Protein AF-K2AA85-F1 (afdb_monomer_lite)

pLDDT: mean 84.08, std 11.41, range [43.81, 95.62]

Sequence (136 aa):
MQKTYWWRFVGLFLGLIVLGWGYISINVYEIGICEVAGDCFFKYHKYIDYLMQASLSLIFTSAVLFFVNDFVFKKWLKFAIAWITLATIFIIFAPTSSTQIVGNPTKESVSIWMGSLFVIISIIQMIVLSKNQKKI

Structure (mmCIF, N/CA/C/O backbone):
data_AF-K2AA85-F1
#
_entry.id   AF-K2AA85-F1
#
loop_
_atom_site.group_PDB
_atom_site.id
_atom_site.type_symbol
_atom_site.label_atom_id
_atom_site.label_alt_id
_atom_site.label_comp_id
_atom_site.label_asym_id
_atom_site.label_entity_id
_atom_site.label_seq_id
_atom_site.pdbx_PDB_ins_code
_atom_site.Cartn_x
_atom_site.Cartn_y
_atom_site.Cartn_z
_atom_site.occupancy
_atom_site.B_iso_or_equiv
_atom_site.auth_seq_id
_atom_site.auth_comp_id
_atom_site.auth_asym_id
_atom_site.auth_atom_id
_atom_site.pdbx_PDB_model_num
ATOM 1 N N . MET A 1 1 ? -28.085 -5.551 4.902 1.00 44.78 1 MET A N 1
ATOM 2 C CA . MET A 1 1 ? -27.167 -4.560 4.291 1.00 44.78 1 MET A CA 1
ATOM 3 C C . MET A 1 1 ? -26.161 -5.300 3.420 1.00 44.78 1 MET A C 1
ATOM 5 O O . MET A 1 1 ? -25.379 -6.075 3.960 1.00 44.78 1 MET A O 1
ATOM 9 N N . GLN A 1 2 ? -26.219 -5.131 2.095 1.00 43.81 2 GLN A N 1
ATOM 10 C CA . GLN A 1 2 ? -25.262 -5.743 1.166 1.00 43.81 2 GLN A CA 1
ATOM 11 C C . GLN A 1 2 ? -23.870 -5.160 1.418 1.00 43.81 2 GLN A C 1
ATOM 13 O O . GLN A 1 2 ? -23.615 -3.979 1.182 1.00 43.81 2 GLN A O 1
ATOM 18 N N . LYS A 1 3 ? -22.983 -5.987 1.968 1.00 51.12 3 LYS A N 1
ATOM 19 C CA . LYS A 1 3 ? -21.611 -5.596 2.259 1.00 51.12 3 LYS A CA 1
ATOM 20 C C . LYS A 1 3 ? -20.830 -5.546 0.951 1.00 51.12 3 LYS A C 1
ATOM 22 O O . LYS A 1 3 ? -20.739 -6.528 0.219 1.00 51.12 3 LYS A O 1
ATOM 27 N N . THR A 1 4 ? -20.302 -4.374 0.636 1.00 60.31 4 THR A N 1
ATOM 28 C CA . THR A 1 4 ? -19.575 -4.096 -0.602 1.00 60.31 4 THR A CA 1
ATOM 29 C C . THR A 1 4 ? -18.151 -4.657 -0.490 1.00 60.31 4 THR A C 1
ATOM 31 O O . THR A 1 4 ? -17.186 -3.922 -0.303 1.00 60.31 4 THR A O 1
ATOM 34 N N . TYR A 1 5 ? -18.023 -5.985 -0.559 1.00 66.25 5 TYR A N 1
ATOM 35 C CA . TYR A 1 5 ? -16.752 -6.718 -0.451 1.00 66.25 5 TYR A CA 1
ATOM 36 C C . TYR A 1 5 ? -15.834 -6.566 -1.676 1.00 66.25 5 TYR A C 1
ATOM 38 O O . TYR A 1 5 ? -14.659 -6.917 -1.613 1.00 66.25 5 TYR A O 1
ATOM 46 N N . TRP A 1 6 ? -16.357 -6.030 -2.780 1.00 74.62 6 TRP A N 1
ATOM 47 C CA . TRP A 1 6 ? -15.691 -5.997 -4.084 1.00 74.62 6 TRP A CA 1
ATOM 48 C C . TRP A 1 6 ? -14.324 -5.307 -4.062 1.00 74.62 6 TRP A C 1
ATOM 50 O O . TRP A 1 6 ? -13.367 -5.823 -4.623 1.00 74.62 6 TRP A O 1
ATOM 60 N N . TRP A 1 7 ? -14.189 -4.203 -3.327 1.00 72.81 7 TRP A N 1
ATOM 61 C CA . TRP A 1 7 ? -12.940 -3.438 -3.256 1.00 72.81 7 TRP A CA 1
ATOM 62 C C . TRP A 1 7 ? -11.758 -4.234 -2.683 1.00 72.81 7 TRP A C 1
ATOM 64 O O . TRP A 1 7 ? -10.617 -3.998 -3.070 1.00 72.81 7 TRP A O 1
ATOM 74 N N . ARG A 1 8 ? -12.024 -5.208 -1.801 1.00 74.62 8 ARG A N 1
ATOM 75 C CA . ARG A 1 8 ? -10.989 -6.081 -1.219 1.00 74.62 8 ARG A CA 1
ATOM 76 C C . ARG A 1 8 ? -10.443 -7.060 -2.258 1.00 74.62 8 ARG A C 1
ATOM 78 O O . ARG A 1 8 ? -9.240 -7.289 -2.320 1.00 74.62 8 ARG A O 1
ATOM 85 N N . PHE A 1 9 ? -11.331 -7.591 -3.096 1.00 82.12 9 PHE A N 1
ATOM 86 C CA . PHE A 1 9 ? -10.962 -8.459 -4.212 1.00 82.12 9 PHE A CA 1
ATOM 87 C C . PHE A 1 9 ? -10.266 -7.685 -5.326 1.00 82.12 9 PHE A C 1
ATOM 89 O O . PHE A 1 9 ? -9.280 -8.173 -5.860 1.00 82.12 9 PHE A O 1
ATOM 96 N N . VAL A 1 10 ? -10.729 -6.469 -5.630 1.00 85.62 10 VAL A N 1
ATOM 97 C CA . VAL A 1 10 ? -10.098 -5.600 -6.634 1.00 85.62 10 VAL A CA 1
ATOM 98 C C . VAL A 1 10 ? -8.640 -5.324 -6.273 1.00 85.62 10 VAL A C 1
ATOM 100 O O . VAL A 1 10 ? -7.779 -5.482 -7.131 1.00 85.62 10 VAL A O 1
ATOM 103 N N . GLY A 1 11 ? -8.350 -4.977 -5.013 1.00 83.69 11 GLY A N 1
ATOM 104 C CA . G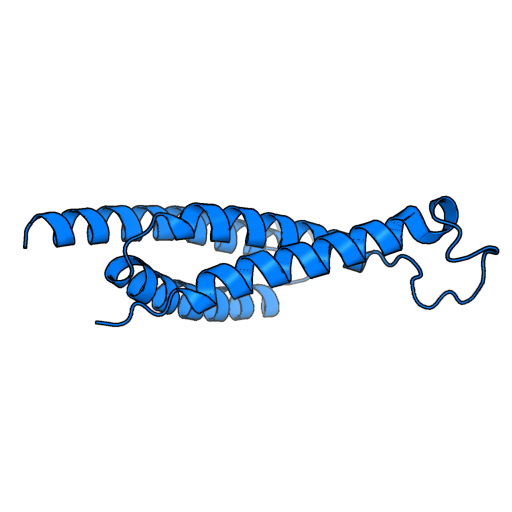LY A 1 11 ? -6.973 -4.778 -4.555 1.00 83.69 11 GLY A CA 1
ATOM 105 C C . GLY A 1 11 ? -6.120 -6.031 -4.753 1.00 83.69 11 GLY A C 1
ATOM 106 O O . GLY A 1 11 ? -5.123 -6.001 -5.469 1.00 83.69 11 GLY A O 1
ATOM 107 N N . LEU A 1 12 ? -6.554 -7.162 -4.195 1.00 87.88 12 LEU A N 1
ATOM 108 C CA . LEU A 1 12 ? -5.816 -8.422 -4.299 1.00 87.88 12 LEU A CA 1
ATOM 109 C C . LEU A 1 12 ? -5.572 -8.838 -5.759 1.00 87.88 12 LEU A C 1
ATOM 111 O O . LEU A 1 12 ? -4.452 -9.197 -6.119 1.00 87.88 12 LEU A O 1
ATOM 115 N N . PHE A 1 13 ? -6.597 -8.749 -6.605 1.00 90.81 13 PHE A N 1
ATOM 116 C CA . PHE A 1 13 ? -6.512 -9.124 -8.013 1.00 90.81 13 PHE A CA 1
ATOM 117 C C . PHE A 1 13 ? -5.579 -8.198 -8.800 1.00 90.81 13 PHE A C 1
ATOM 119 O O . PHE A 1 13 ? -4.737 -8.677 -9.556 1.00 90.81 13 PHE A O 1
ATOM 126 N N . LEU A 1 14 ? -5.661 -6.884 -8.569 1.00 92.06 14 LEU A N 1
ATOM 127 C CA . LEU A 1 14 ? -4.751 -5.911 -9.173 1.00 92.06 14 LEU A CA 1
ATOM 128 C C . LEU A 1 14 ? -3.295 -6.193 -8.777 1.00 92.06 14 LEU A C 1
ATOM 130 O O . LEU A 1 14 ? -2.411 -6.183 -9.632 1.00 92.06 14 LEU A O 1
ATOM 134 N N . GLY A 1 15 ? -3.050 -6.490 -7.498 1.00 91.12 15 GLY A N 1
ATOM 135 C CA . GLY A 1 15 ? -1.725 -6.862 -7.009 1.00 91.12 15 GLY A CA 1
ATOM 136 C C . GLY A 1 15 ? -1.177 -8.111 -7.704 1.00 91.12 15 GLY A C 1
ATOM 137 O O . GLY A 1 15 ? -0.042 -8.098 -8.175 1.00 91.12 15 GLY A O 1
ATOM 138 N N . LEU A 1 16 ? -1.993 -9.161 -7.835 1.00 94.31 16 LEU A N 1
ATOM 139 C CA . LEU A 1 16 ? -1.601 -10.392 -8.530 1.00 94.31 16 LEU A CA 1
ATOM 140 C C . LEU A 1 16 ? -1.304 -10.165 -10.015 1.00 94.31 16 LEU A C 1
ATOM 142 O O . LEU A 1 16 ? -0.323 -10.711 -10.514 1.00 94.31 16 LEU A O 1
ATOM 146 N N . ILE A 1 17 ? -2.098 -9.342 -10.709 1.00 94.75 17 ILE A N 1
ATOM 147 C CA . ILE A 1 17 ? -1.849 -9.004 -12.119 1.00 94.75 17 ILE A CA 1
ATOM 148 C C . ILE A 1 17 ? -0.494 -8.316 -12.274 1.00 94.75 17 ILE A C 1
ATOM 150 O O . ILE A 1 17 ? 0.311 -8.732 -13.105 1.00 94.75 17 ILE A O 1
ATOM 154 N N . VAL A 1 18 ? -0.225 -7.282 -11.471 1.00 93.81 18 VAL A N 1
ATOM 155 C CA . VAL A 1 18 ? 1.032 -6.522 -11.563 1.00 93.81 18 VAL A CA 1
ATOM 156 C C . VAL A 1 18 ? 2.227 -7.405 -11.204 1.00 93.81 18 VAL A C 1
ATOM 158 O O . VAL A 1 18 ? 3.260 -7.336 -11.866 1.00 93.81 18 VAL A O 1
ATOM 161 N N . LEU A 1 19 ? 2.087 -8.263 -10.191 1.00 94.31 19 LEU A N 1
ATOM 162 C CA . LEU A 1 19 ? 3.129 -9.212 -9.805 1.00 94.31 19 LEU A CA 1
ATOM 163 C C . LEU A 1 19 ? 3.407 -10.243 -10.908 1.00 94.31 19 LEU A C 1
ATOM 165 O O . LEU A 1 19 ? 4.567 -10.478 -11.237 1.00 94.31 19 LEU A O 1
ATOM 169 N N . GLY A 1 20 ? 2.359 -10.816 -11.505 1.00 93.00 20 GLY A N 1
ATOM 170 C CA . GLY A 1 20 ? 2.483 -11.753 -12.621 1.00 93.00 20 GLY A CA 1
ATOM 171 C C . GLY A 1 20 ? 3.126 -11.107 -13.847 1.00 93.00 20 GLY A C 1
ATOM 172 O O . GLY A 1 20 ? 4.053 -11.668 -14.423 1.00 93.00 20 GLY A O 1
ATOM 173 N N . TRP A 1 21 ? 2.702 -9.893 -14.202 1.00 92.00 21 TRP A N 1
ATOM 174 C CA . TRP A 1 21 ? 3.300 -9.137 -15.303 1.00 92.00 21 TRP A CA 1
ATOM 175 C C . TRP A 1 21 ? 4.779 -8.810 -15.055 1.00 92.00 21 TRP A C 1
ATOM 177 O O . TRP A 1 21 ? 5.608 -8.982 -15.951 1.00 92.00 21 TRP A O 1
ATOM 187 N N . GLY A 1 22 ? 5.130 -8.394 -13.836 1.00 91.88 22 GLY A N 1
ATOM 188 C CA . GLY A 1 22 ? 6.521 -8.145 -13.463 1.00 91.88 22 GLY A CA 1
ATOM 189 C C . GLY A 1 22 ? 7.379 -9.411 -13.524 1.00 91.88 22 GLY A C 1
ATOM 190 O O . GLY A 1 22 ? 8.462 -9.388 -14.105 1.00 91.88 22 GLY A O 1
ATOM 191 N N . TYR A 1 23 ? 6.859 -10.537 -13.029 1.00 91.44 23 TYR A N 1
ATOM 192 C CA . TYR A 1 23 ? 7.536 -11.833 -13.103 1.00 91.44 23 TYR A CA 1
ATOM 193 C C . TYR A 1 23 ? 7.798 -12.277 -14.550 1.00 91.44 23 TYR A C 1
ATOM 195 O O . TYR A 1 23 ? 8.906 -12.711 -14.866 1.00 91.44 23 TYR A O 1
ATOM 203 N N . ILE A 1 24 ? 6.810 -12.121 -15.438 1.00 91.19 24 ILE A N 1
ATOM 204 C CA . ILE A 1 24 ? 6.965 -12.410 -16.872 1.00 91.19 24 ILE A CA 1
ATOM 205 C C . ILE A 1 24 ? 8.039 -11.508 -17.489 1.00 91.19 24 ILE A C 1
ATOM 207 O O . ILE A 1 24 ? 8.880 -11.985 -18.244 1.00 91.19 24 ILE A O 1
ATOM 211 N N . SER A 1 25 ? 8.038 -10.219 -17.144 1.00 89.69 25 SER A N 1
ATOM 212 C CA . SER A 1 25 ? 8.986 -9.247 -17.701 1.00 89.69 25 SER A CA 1
ATOM 213 C C . SER A 1 25 ? 10.435 -9.527 -17.283 1.00 89.69 25 SER A C 1
ATOM 215 O O . SER A 1 25 ? 11.352 -9.303 -18.069 1.00 89.69 25 SER A O 1
ATOM 217 N N . ILE A 1 26 ? 10.656 -10.039 -16.066 1.00 88.75 26 ILE A N 1
ATOM 218 C CA . ILE A 1 26 ? 11.990 -10.441 -15.587 1.00 88.75 26 ILE A CA 1
ATOM 219 C C . ILE A 1 26 ? 12.475 -11.709 -16.304 1.00 88.75 26 ILE A C 1
ATOM 221 O O . ILE A 1 26 ? 13.628 -11.774 -16.720 1.00 88.75 26 ILE A O 1
ATOM 225 N N . ASN A 1 27 ? 11.595 -12.695 -16.490 1.00 88.56 27 ASN A N 1
ATOM 226 C CA . ASN A 1 27 ? 11.949 -14.011 -17.035 1.00 88.56 27 ASN A CA 1
ATOM 227 C C . ASN A 1 27 ? 11.645 -14.142 -18.538 1.00 88.56 27 ASN A C 1
ATOM 229 O O . ASN A 1 27 ? 11.489 -15.245 -19.055 1.00 88.56 27 ASN A O 1
ATOM 233 N N . VAL A 1 28 ? 11.549 -13.022 -19.260 1.00 89.06 28 VAL A N 1
ATOM 234 C CA . VAL A 1 28 ? 11.064 -12.982 -20.651 1.00 89.06 28 VAL A CA 1
ATOM 235 C C . VAL A 1 28 ? 11.876 -13.869 -21.612 1.00 89.06 28 VAL A C 1
ATOM 237 O O . VAL A 1 28 ? 11.313 -14.439 -22.547 1.00 89.06 28 VAL A O 1
ATOM 240 N N . TYR A 1 29 ? 13.178 -14.028 -21.354 1.00 83.44 29 TYR A N 1
ATOM 241 C CA . TYR A 1 29 ? 14.073 -14.888 -22.135 1.00 83.44 29 TYR A CA 1
ATOM 242 C C . TYR A 1 29 ? 13.959 -16.366 -21.742 1.00 83.44 29 TYR A C 1
ATOM 244 O O . TYR A 1 29 ? 13.981 -17.231 -22.610 1.00 83.44 29 TYR A O 1
ATOM 252 N N . GLU A 1 30 ? 13.786 -16.669 -20.453 1.00 84.81 30 GLU A N 1
ATOM 253 C CA . GLU A 1 30 ? 13.639 -18.048 -19.962 1.00 84.81 30 GLU A CA 1
ATOM 254 C C . GLU A 1 30 ? 12.291 -18.661 -20.359 1.00 84.81 30 GLU A C 1
ATOM 256 O O . GLU A 1 30 ? 12.200 -19.856 -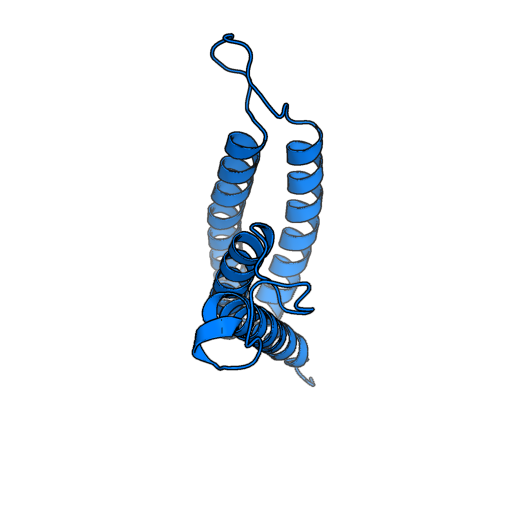20.628 1.00 84.81 30 GLU A O 1
ATOM 261 N N . ILE A 1 31 ? 11.244 -17.834 -20.445 1.00 85.56 31 ILE A N 1
ATOM 262 C CA . ILE A 1 31 ? 9.898 -18.248 -20.869 1.00 85.56 31 ILE A CA 1
ATOM 263 C C . ILE A 1 31 ? 9.807 -18.350 -22.410 1.00 85.56 31 ILE A C 1
ATOM 265 O O . ILE A 1 31 ? 8.798 -18.801 -22.946 1.00 85.56 31 ILE A O 1
ATOM 269 N N . GLY A 1 32 ? 10.854 -17.952 -23.146 1.00 81.88 32 GLY A N 1
ATOM 270 C CA . GLY A 1 32 ? 10.883 -18.004 -24.612 1.00 81.88 32 GLY A CA 1
ATOM 271 C C . GLY A 1 32 ? 9.973 -16.974 -25.291 1.00 81.88 32 GLY A C 1
ATOM 272 O O . GLY A 1 32 ? 9.624 -17.133 -26.455 1.00 81.88 32 GLY A O 1
ATOM 273 N N . ILE A 1 33 ? 9.568 -15.917 -24.577 1.00 82.62 33 ILE A N 1
ATOM 274 C CA . ILE A 1 33 ? 8.719 -14.845 -25.126 1.00 82.62 33 ILE A CA 1
ATOM 275 C C . ILE A 1 33 ? 9.543 -13.920 -26.028 1.00 82.62 33 ILE A C 1
ATOM 277 O O . ILE A 1 33 ? 9.018 -13.375 -26.997 1.00 82.62 33 ILE A O 1
ATOM 281 N N . CYS A 1 34 ? 10.831 -13.751 -25.722 1.00 82.50 34 CYS A N 1
ATOM 282 C CA . CYS A 1 34 ? 11.764 -13.006 -26.557 1.00 82.50 34 CYS A CA 1
ATOM 283 C C . CYS A 1 34 ? 13.014 -13.849 -26.833 1.00 82.50 34 CYS A C 1
ATOM 285 O O . CYS A 1 34 ? 13.728 -14.236 -25.913 1.00 82.50 34 CYS A O 1
ATOM 287 N N . GLU A 1 35 ? 13.255 -14.145 -28.112 1.00 73.38 35 GLU A N 1
ATOM 288 C CA . GLU A 1 35 ? 14.308 -15.069 -28.565 1.00 73.38 35 GLU A CA 1
ATOM 289 C C . GLU A 1 35 ? 15.682 -14.399 -28.737 1.00 73.38 35 GLU A C 1
ATOM 291 O O . GLU A 1 35 ? 16.706 -15.078 -28.727 1.00 73.38 35 GLU A O 1
ATOM 296 N N . VAL A 1 36 ? 15.741 -13.068 -28.885 1.00 69.06 36 VAL A N 1
ATOM 297 C CA . VAL A 1 36 ? 16.990 -12.334 -29.156 1.00 69.06 36 VAL A CA 1
ATOM 298 C C . VAL A 1 36 ? 16.990 -10.987 -28.429 1.00 69.06 36 VAL A C 1
ATOM 300 O O . VAL A 1 36 ? 15.938 -10.373 -28.245 1.00 69.06 36 VAL A O 1
ATOM 303 N N . ALA A 1 37 ? 18.173 -10.510 -28.026 1.00 63.72 37 ALA A N 1
ATOM 304 C CA . ALA A 1 37 ? 18.388 -9.181 -27.453 1.00 63.72 37 ALA A CA 1
ATOM 305 C C . ALA A 1 37 ? 18.051 -8.069 -28.474 1.00 63.72 37 ALA A C 1
ATOM 307 O O . ALA A 1 37 ? 18.926 -7.541 -29.155 1.00 63.72 37 ALA A O 1
ATOM 308 N N . GLY A 1 38 ? 16.765 -7.736 -28.593 1.00 67.75 38 GLY A N 1
ATOM 309 C CA . GLY A 1 38 ? 16.214 -6.678 -29.444 1.00 67.75 38 GLY A CA 1
ATOM 310 C C . GLY A 1 38 ? 15.098 -5.893 -28.742 1.00 67.75 38 GLY A C 1
ATOM 311 O O . GLY A 1 38 ? 14.964 -5.946 -27.514 1.00 67.75 38 GLY A O 1
ATOM 312 N N . ASP A 1 39 ? 14.293 -5.160 -29.517 1.00 68.62 39 ASP A N 1
ATOM 313 C CA . ASP A 1 39 ? 13.109 -4.443 -29.021 1.00 68.62 39 ASP A CA 1
ATOM 314 C C . ASP A 1 39 ? 11.969 -5.424 -28.723 1.00 68.62 39 ASP A C 1
ATOM 316 O O . ASP A 1 39 ? 11.088 -5.703 -29.532 1.00 68.62 39 ASP A O 1
ATOM 320 N N . CYS A 1 40 ? 12.022 -5.977 -27.518 1.00 79.31 40 CYS A N 1
ATOM 321 C CA . CYS A 1 40 ? 10.973 -6.790 -26.929 1.00 79.31 40 CYS A CA 1
ATOM 322 C C . CYS A 1 40 ? 9.957 -5.874 -26.227 1.00 79.31 40 CYS A C 1
ATOM 324 O O . CYS A 1 40 ? 10.335 -5.072 -25.373 1.00 79.31 40 CYS A O 1
ATOM 326 N N . PHE A 1 41 ? 8.661 -6.007 -26.529 1.00 76.75 41 PHE A N 1
ATOM 327 C CA . PHE A 1 41 ? 7.610 -5.210 -25.872 1.00 76.75 41 PHE A CA 1
ATOM 328 C C . PHE A 1 41 ? 7.560 -5.439 -24.349 1.00 76.75 41 PHE A C 1
ATOM 330 O O . PHE A 1 41 ? 7.243 -4.533 -23.585 1.00 76.75 41 PHE A O 1
ATOM 337 N N . PHE A 1 42 ? 7.926 -6.644 -23.902 1.00 78.38 42 PHE A N 1
ATOM 338 C CA . PHE A 1 42 ? 7.982 -7.042 -22.491 1.00 78.38 42 PHE A CA 1
ATOM 339 C C . PHE A 1 42 ? 9.390 -6.948 -21.898 1.00 78.38 42 PHE A C 1
ATOM 341 O O . PHE A 1 42 ? 9.723 -7.659 -20.951 1.00 78.38 42 PHE A O 1
ATOM 348 N N . LYS A 1 43 ? 10.245 -6.095 -22.471 1.00 82.69 43 LYS A N 1
ATOM 349 C CA . LYS A 1 43 ? 11.605 -5.914 -21.977 1.00 82.69 43 LYS A CA 1
ATOM 350 C C . LYS A 1 43 ? 11.583 -5.438 -20.527 1.00 82.69 43 LYS A C 1
ATOM 352 O O . LYS A 1 43 ? 10.861 -4.513 -20.159 1.00 82.69 43 LYS A O 1
ATOM 357 N N . TYR A 1 44 ? 12.432 -6.058 -19.716 1.00 85.94 44 TYR A N 1
ATOM 358 C CA . TYR A 1 44 ? 12.642 -5.633 -18.345 1.00 85.94 44 TYR A CA 1
ATOM 359 C C . TYR A 1 44 ? 13.133 -4.180 -18.281 1.00 85.94 44 TYR A C 1
ATOM 361 O O . TYR A 1 44 ? 14.084 -3.777 -18.959 1.00 85.94 44 TYR A O 1
ATOM 369 N N . HIS A 1 45 ? 12.513 -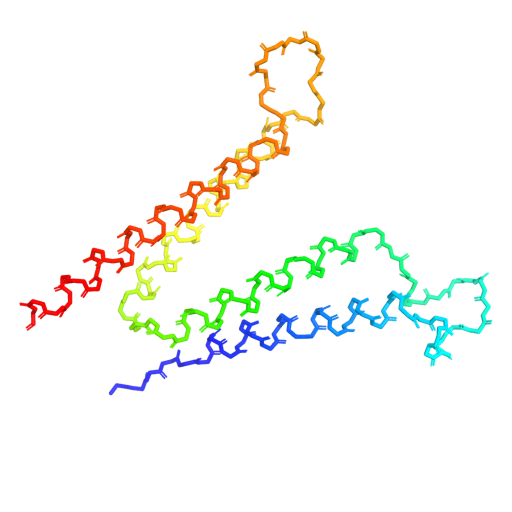3.416 -17.389 1.00 87.00 45 HIS A N 1
ATOM 370 C CA . HIS A 1 45 ? 12.950 -2.089 -16.999 1.00 87.00 45 HIS A CA 1
ATOM 371 C C . HIS A 1 45 ? 13.059 -2.013 -15.479 1.00 87.00 45 HIS A C 1
ATOM 373 O O . HIS A 1 45 ? 12.243 -2.585 -14.764 1.00 87.00 45 HIS A O 1
ATOM 379 N N . LYS A 1 46 ? 13.999 -1.209 -14.973 1.00 87.38 46 LYS A N 1
ATOM 380 C CA . LYS A 1 46 ? 14.240 -1.056 -13.527 1.00 87.38 46 LYS A CA 1
ATOM 381 C C . LYS A 1 46 ? 12.995 -0.635 -12.730 1.00 87.38 46 LYS A C 1
ATOM 383 O O . LYS A 1 46 ? 12.880 -0.948 -11.552 1.00 87.38 46 LYS A O 1
ATOM 388 N N . TYR A 1 47 ? 12.043 0.066 -13.353 1.00 87.62 47 TYR A N 1
ATOM 389 C CA . TYR A 1 47 ? 10.804 0.448 -12.672 1.00 87.62 47 TYR A CA 1
ATOM 390 C C . TYR A 1 47 ? 9.895 -0.744 -12.333 1.00 87.62 47 TYR A C 1
ATOM 392 O O . TYR A 1 47 ? 9.043 -0.625 -11.452 1.00 87.62 47 TYR A O 1
ATOM 400 N N . ILE A 1 48 ? 10.077 -1.884 -13.006 1.00 90.62 48 ILE A N 1
ATOM 401 C CA . ILE A 1 48 ? 9.309 -3.109 -12.773 1.00 90.62 48 ILE A CA 1
ATOM 402 C C . ILE A 1 48 ? 9.582 -3.649 -11.369 1.00 90.62 48 ILE A C 1
ATOM 404 O O . ILE A 1 48 ? 8.634 -4.043 -10.697 1.00 90.62 48 ILE A O 1
ATOM 408 N N . ASP A 1 49 ? 10.818 -3.558 -10.871 1.00 89.19 49 ASP A N 1
ATOM 409 C CA . ASP A 1 49 ? 11.151 -3.986 -9.505 1.00 89.19 49 ASP A CA 1
ATOM 410 C C . ASP A 1 49 ? 10.355 -3.198 -8.461 1.00 89.19 49 ASP A C 1
ATOM 412 O O . ASP A 1 49 ? 9.776 -3.772 -7.537 1.00 89.19 49 ASP A O 1
ATOM 416 N N . TYR A 1 50 ? 10.255 -1.876 -8.640 1.00 89.12 50 TYR A N 1
ATOM 417 C CA . TYR A 1 50 ? 9.477 -1.022 -7.741 1.00 89.12 50 TYR A CA 1
ATOM 418 C C . TYR A 1 50 ? 7.976 -1.339 -7.816 1.00 89.12 50 TYR A C 1
ATOM 420 O O . TYR A 1 50 ? 7.300 -1.352 -6.786 1.00 89.12 50 TYR A O 1
ATOM 428 N N . LEU A 1 51 ? 7.448 -1.639 -9.009 1.00 90.12 51 LEU A N 1
ATOM 429 C CA . LEU A 1 51 ? 6.050 -2.052 -9.184 1.00 90.12 51 LEU A CA 1
ATOM 430 C C . LEU A 1 51 ? 5.765 -3.421 -8.558 1.00 90.12 51 LEU A C 1
ATOM 432 O O . LEU A 1 51 ? 4.711 -3.596 -7.947 1.00 90.12 51 LEU A O 1
ATOM 436 N N . MET A 1 52 ? 6.695 -4.370 -8.660 1.00 92.69 52 MET A N 1
ATOM 437 C CA . MET A 1 52 ? 6.586 -5.680 -8.014 1.00 92.69 52 MET A CA 1
ATOM 438 C C . MET A 1 52 ? 6.649 -5.569 -6.490 1.00 92.69 52 MET A C 1
ATOM 440 O O . MET A 1 52 ? 5.882 -6.217 -5.779 1.00 92.69 52 MET A O 1
ATOM 444 N N . GLN A 1 53 ? 7.517 -4.708 -5.964 1.00 89.75 53 GLN A N 1
ATOM 445 C CA . GLN A 1 53 ? 7.568 -4.454 -4.527 1.00 89.75 53 GLN A CA 1
ATOM 446 C C . GLN A 1 53 ? 6.273 -3.793 -4.028 1.00 89.75 53 GLN A C 1
ATOM 448 O O . GLN A 1 53 ? 5.729 -4.182 -2.989 1.00 89.75 53 GLN A O 1
ATOM 453 N N . ALA A 1 54 ? 5.733 -2.836 -4.790 1.00 88.19 54 ALA A N 1
ATOM 454 C CA . ALA A 1 54 ? 4.445 -2.217 -4.495 1.00 88.19 54 ALA A CA 1
ATOM 455 C C . ALA A 1 54 ? 3.289 -3.230 -4.560 1.00 88.19 54 ALA A C 1
ATOM 457 O O . ALA A 1 54 ? 2.411 -3.208 -3.695 1.00 88.19 54 ALA A O 1
ATOM 458 N N . SER A 1 55 ? 3.291 -4.147 -5.533 1.00 92.81 55 SER A N 1
ATOM 459 C CA . SER A 1 55 ? 2.242 -5.159 -5.672 1.00 92.81 55 SER A CA 1
ATOM 460 C C . SER A 1 55 ? 2.268 -6.184 -4.538 1.00 92.81 55 SER A C 1
ATOM 462 O O . SER A 1 55 ? 1.208 -6.506 -4.000 1.00 92.81 55 SER A O 1
ATOM 464 N N . LEU A 1 56 ? 3.450 -6.613 -4.082 1.00 91.81 56 LEU A N 1
ATOM 465 C CA . LEU A 1 56 ? 3.599 -7.447 -2.882 1.00 91.81 56 LEU A CA 1
ATOM 466 C C . LEU A 1 56 ? 3.018 -6.767 -1.639 1.00 91.81 56 LEU A C 1
ATOM 468 O O . LEU A 1 56 ? 2.244 -7.377 -0.897 1.00 91.81 56 LEU A O 1
ATOM 472 N N . SER A 1 57 ? 3.350 -5.489 -1.433 1.00 88.44 57 SER A N 1
ATOM 473 C CA . SER A 1 57 ? 2.792 -4.697 -0.332 1.00 88.44 57 SER A CA 1
ATOM 474 C C . SER A 1 57 ? 1.265 -4.618 -0.417 1.00 88.44 57 SER A C 1
ATOM 476 O O . SER A 1 57 ? 0.566 -4.804 0.583 1.00 88.44 57 SER A O 1
ATOM 478 N N . LEU A 1 58 ? 0.726 -4.417 -1.621 1.00 88.25 58 LEU A N 1
ATOM 479 C CA . LEU A 1 58 ? -0.710 -4.328 -1.866 1.00 88.25 58 LEU A CA 1
ATOM 480 C C . LEU A 1 58 ? -1.427 -5.661 -1.606 1.00 88.25 58 LEU A C 1
ATOM 482 O O . LEU A 1 58 ? -2.487 -5.667 -0.977 1.00 88.25 58 LEU A O 1
ATOM 486 N N . ILE A 1 59 ? -0.847 -6.791 -2.015 1.00 90.88 59 ILE A N 1
ATOM 487 C CA . ILE A 1 59 ? -1.383 -8.130 -1.725 1.00 90.88 59 ILE A CA 1
ATOM 488 C C . ILE A 1 59 ? -1.407 -8.369 -0.212 1.00 90.88 59 ILE A C 1
ATOM 490 O O . ILE A 1 59 ? -2.450 -8.734 0.336 1.00 90.88 59 ILE A O 1
ATOM 494 N N . PHE A 1 60 ? -0.287 -8.120 0.472 1.00 89.38 60 PHE A N 1
ATOM 495 C CA . PHE A 1 60 ? -0.171 -8.357 1.911 1.00 89.38 60 PHE A CA 1
ATOM 496 C C . PHE A 1 60 ? -1.143 -7.485 2.714 1.00 89.38 60 PHE A C 1
ATOM 498 O O . PHE A 1 60 ? -1.893 -7.980 3.557 1.00 89.38 60 PHE A O 1
ATOM 505 N N . THR A 1 61 ? -1.190 -6.186 2.414 1.00 85.50 61 THR A N 1
ATOM 506 C CA . THR A 1 61 ? -2.128 -5.261 3.065 1.00 85.50 61 THR A CA 1
ATOM 507 C C . THR A 1 61 ? -3.580 -5.633 2.772 1.00 85.50 61 THR A C 1
ATOM 509 O O . THR A 1 61 ? -4.386 -5.664 3.701 1.00 85.50 61 THR A O 1
ATOM 512 N N . SER A 1 62 ? -3.921 -5.997 1.532 1.00 85.75 62 SER A N 1
ATOM 513 C CA . SER A 1 62 ? -5.277 -6.441 1.172 1.00 85.75 62 SER A CA 1
ATOM 514 C C . SER A 1 62 ? -5.692 -7.705 1.929 1.00 85.75 62 SER A C 1
ATOM 516 O O . SER A 1 62 ? -6.827 -7.785 2.403 1.00 85.75 62 SER A O 1
ATOM 518 N N . ALA A 1 63 ? -4.774 -8.662 2.102 1.00 85.69 63 ALA A N 1
ATOM 519 C CA . ALA A 1 63 ? -5.019 -9.879 2.871 1.00 85.69 63 ALA A CA 1
ATOM 520 C C . ALA A 1 63 ? -5.309 -9.571 4.350 1.00 85.69 63 ALA A C 1
ATOM 522 O O . ALA A 1 63 ? -6.286 -10.074 4.904 1.00 85.69 63 ALA A O 1
ATOM 523 N N . VAL A 1 64 ? -4.526 -8.688 4.980 1.00 84.62 64 VAL A N 1
ATOM 524 C CA . VAL A 1 64 ? -4.760 -8.263 6.374 1.00 84.62 64 VAL A CA 1
ATOM 525 C C . VAL A 1 64 ? -6.086 -7.508 6.509 1.00 84.62 64 VAL A C 1
ATOM 527 O O . VAL A 1 64 ? -6.886 -7.786 7.406 1.00 84.62 64 VAL A O 1
ATOM 530 N N . LEU A 1 65 ? -6.361 -6.579 5.591 1.00 82.44 65 LEU A N 1
ATOM 531 C CA . LEU A 1 65 ? -7.580 -5.764 5.597 1.00 82.44 65 LEU A CA 1
ATOM 532 C C . LEU A 1 65 ? -8.847 -6.596 5.350 1.00 82.44 65 LEU A C 1
ATOM 534 O O . LEU A 1 65 ? -9.943 -6.169 5.724 1.00 82.44 65 LEU A O 1
ATOM 538 N N . PHE A 1 66 ? -8.716 -7.807 4.801 1.00 83.19 66 PHE A N 1
ATOM 539 C CA . PHE A 1 66 ? -9.829 -8.739 4.643 1.00 83.19 66 PHE A CA 1
ATOM 540 C C . PHE A 1 66 ? -10.475 -9.129 5.982 1.00 83.19 66 PHE A C 1
ATOM 542 O O . PHE A 1 66 ? -11.685 -9.355 6.040 1.00 83.19 66 PHE A O 1
ATOM 549 N N . PHE A 1 67 ? -9.714 -9.128 7.076 1.00 83.44 67 PHE A N 1
ATOM 550 C CA . PHE A 1 67 ? -10.217 -9.483 8.407 1.00 83.44 67 PHE A CA 1
ATOM 551 C C . PHE A 1 67 ? -10.774 -8.287 9.195 1.00 83.44 67 PHE A C 1
ATOM 553 O O . PHE A 1 67 ? -11.306 -8.452 10.293 1.00 83.44 67 PHE A O 1
ATOM 560 N N . VAL A 1 68 ? -10.694 -7.073 8.645 1.00 83.50 68 VAL A N 1
ATOM 561 C CA . VAL A 1 68 ? -11.155 -5.853 9.318 1.00 83.50 68 VAL A CA 1
ATOM 562 C C . VAL A 1 68 ? -12.658 -5.643 9.085 1.00 83.50 68 VAL A C 1
ATOM 564 O O . VAL A 1 68 ? -13.191 -5.890 8.001 1.00 83.50 68 VAL A O 1
ATOM 567 N N . ASN A 1 69 ? -13.368 -5.170 10.115 1.00 84.75 69 ASN A N 1
ATOM 568 C CA . ASN A 1 69 ? -14.785 -4.809 10.021 1.00 84.75 69 ASN A CA 1
ATOM 569 C C . ASN A 1 69 ? -14.981 -3.620 9.057 1.00 84.75 69 ASN A C 1
ATOM 571 O O . ASN A 1 69 ? -14.222 -2.655 9.107 1.00 84.75 69 ASN A O 1
ATOM 575 N N . ASP A 1 70 ? -16.023 -3.653 8.221 1.00 82.75 70 ASP A N 1
ATOM 576 C CA . ASP A 1 70 ? -16.321 -2.621 7.216 1.00 82.75 70 ASP A CA 1
ATOM 577 C C . ASP A 1 70 ? -16.381 -1.197 7.774 1.00 82.75 70 ASP A C 1
ATOM 579 O O . ASP A 1 70 ? -15.928 -0.259 7.117 1.00 82.75 70 ASP A O 1
ATOM 583 N N . PHE A 1 71 ? -16.923 -1.012 8.979 1.00 84.12 71 PHE A N 1
ATOM 584 C CA . PHE A 1 71 ? -16.984 0.312 9.595 1.00 84.12 71 PHE A CA 1
ATOM 585 C C . PHE A 1 71 ? -15.584 0.861 9.895 1.00 84.12 71 PHE A C 1
ATOM 587 O O . PHE A 1 71 ? -15.278 2.016 9.585 1.00 84.12 71 PHE A O 1
ATOM 594 N N . VAL A 1 72 ? -14.721 0.013 10.463 1.00 87.12 72 VAL A N 1
ATOM 595 C CA . VAL A 1 72 ? -13.326 0.351 10.768 1.00 87.12 72 VAL A CA 1
ATOM 596 C C . VAL A 1 72 ? -12.557 0.581 9.470 1.00 87.12 72 VAL A C 1
ATOM 598 O O . VAL A 1 72 ? -11.883 1.600 9.338 1.00 87.12 72 VAL A O 1
ATOM 601 N N . PHE A 1 73 ? -12.739 -0.302 8.485 1.00 86.56 73 PHE A N 1
ATOM 602 C CA . PHE A 1 73 ? -12.104 -0.208 7.175 1.00 86.56 73 PHE A CA 1
ATOM 603 C C . PHE A 1 73 ? -12.448 1.099 6.459 1.00 86.56 73 PHE A C 1
ATOM 605 O O . PHE A 1 73 ? -11.546 1.796 6.013 1.00 86.56 73 PHE A O 1
ATOM 612 N N . LYS A 1 74 ? -13.727 1.494 6.387 1.00 86.19 74 LYS A N 1
ATOM 613 C CA . LYS A 1 74 ? -14.127 2.745 5.716 1.00 86.19 74 LYS A CA 1
ATOM 614 C C . LYS A 1 74 ? -13.518 3.983 6.376 1.00 86.19 74 LYS A C 1
ATOM 616 O O . LYS A 1 74 ? -13.150 4.926 5.679 1.00 86.19 74 LYS A O 1
ATOM 621 N N . LYS A 1 75 ? -13.418 4.002 7.710 1.00 89.19 75 LYS A N 1
ATOM 622 C CA . LYS A 1 75 ? -12.767 5.103 8.437 1.00 89.19 75 LYS A CA 1
ATOM 623 C C . LYS A 1 75 ? -11.259 5.121 8.202 1.00 89.19 75 LYS A C 1
ATOM 625 O O . LYS A 1 75 ? -10.711 6.188 7.933 1.00 89.19 75 LYS A O 1
ATOM 630 N N . TRP A 1 76 ? -10.621 3.955 8.257 1.00 90.69 76 TRP A N 1
ATOM 631 C CA . TRP A 1 76 ? -9.203 3.806 7.948 1.00 90.69 76 TRP A CA 1
ATOM 632 C C . TRP A 1 76 ? -8.893 4.202 6.498 1.00 90.69 76 TRP A C 1
ATOM 634 O O . TRP A 1 76 ? -7.945 4.938 6.267 1.00 90.69 76 TRP A O 1
ATOM 644 N N . LEU A 1 77 ? -9.732 3.829 5.529 1.00 88.62 77 LEU A N 1
ATOM 645 C CA . LEU A 1 77 ? -9.543 4.163 4.115 1.00 88.62 77 LEU A CA 1
ATOM 646 C C . LEU A 1 77 ? -9.548 5.679 3.876 1.00 88.62 77 LEU A C 1
ATOM 648 O O . LEU A 1 77 ? -8.703 6.188 3.147 1.00 88.62 77 LEU A O 1
ATOM 652 N N . LYS A 1 78 ? -10.463 6.419 4.519 1.00 90.38 78 LYS A N 1
ATOM 653 C CA . LYS A 1 78 ? -10.474 7.891 4.448 1.00 90.38 78 LYS A CA 1
ATOM 654 C C . LYS A 1 78 ? -9.183 8.494 5.001 1.00 90.38 78 LYS A C 1
ATOM 656 O O . LYS A 1 78 ? -8.638 9.415 4.402 1.00 90.38 78 LYS A O 1
ATOM 661 N N . PHE A 1 79 ? -8.696 7.960 6.122 1.00 93.50 79 PHE A N 1
ATOM 662 C CA . PHE A 1 79 ? -7.408 8.355 6.687 1.00 93.50 79 PHE A CA 1
ATOM 663 C C . PHE A 1 79 ? -6.253 8.028 5.731 1.00 93.50 79 PHE A C 1
ATOM 665 O O . PHE A 1 79 ? -5.431 8.898 5.469 1.00 93.50 79 PHE A O 1
ATOM 672 N N . ALA A 1 80 ? -6.228 6.827 5.153 1.00 91.69 80 ALA A N 1
ATOM 673 C CA . ALA A 1 80 ? -5.194 6.401 4.219 1.00 91.69 80 ALA A CA 1
ATOM 674 C C . ALA A 1 80 ? -5.124 7.295 2.977 1.00 91.69 80 ALA A C 1
ATOM 676 O O . ALA A 1 80 ? -4.039 7.725 2.606 1.00 91.69 80 ALA A O 1
ATOM 677 N N . ILE A 1 81 ? -6.265 7.654 2.383 1.00 92.31 81 ILE A N 1
ATOM 678 C CA . ILE A 1 81 ? -6.311 8.567 1.229 1.00 92.31 81 ILE A CA 1
ATOM 679 C C . ILE A 1 81 ? -5.747 9.950 1.594 1.00 92.31 81 ILE A C 1
ATOM 681 O O . ILE A 1 81 ? -4.939 10.508 0.846 1.00 92.31 81 ILE A O 1
ATOM 685 N N . ALA A 1 82 ? -6.125 10.490 2.757 1.00 94.88 82 ALA A N 1
ATOM 686 C CA . ALA A 1 82 ? -5.608 11.773 3.229 1.00 94.88 82 ALA A CA 1
ATOM 687 C C . ALA A 1 82 ? -4.096 11.706 3.510 1.00 94.88 82 ALA A C 1
ATOM 689 O O . ALA A 1 82 ? -3.349 12.597 3.105 1.00 94.88 82 ALA A O 1
ATOM 690 N N . TRP A 1 83 ? -3.635 10.626 4.146 1.00 94.81 83 TRP A N 1
ATOM 691 C CA . TRP A 1 83 ? -2.225 10.419 4.463 1.00 94.81 83 TRP A CA 1
ATOM 692 C C . TRP A 1 83 ? -1.367 10.250 3.215 1.00 94.81 83 TRP A C 1
ATOM 694 O O . TRP A 1 83 ? -0.300 10.846 3.134 1.00 94.81 83 TRP A O 1
ATOM 704 N N . ILE A 1 84 ? -1.827 9.474 2.230 1.00 93.00 84 ILE A N 1
ATOM 705 C CA . ILE A 1 84 ? -1.117 9.292 0.958 1.00 93.00 84 ILE A CA 1
ATOM 706 C C . ILE A 1 84 ? -0.971 10.638 0.256 1.00 93.00 84 ILE A C 1
ATOM 708 O O . ILE A 1 84 ? 0.135 10.991 -0.133 1.00 93.00 84 ILE A O 1
ATOM 712 N N . THR A 1 85 ? -2.048 11.425 0.174 1.00 94.25 85 THR A N 1
ATOM 713 C CA . THR A 1 85 ? -1.997 12.776 -0.409 1.00 94.25 85 THR A CA 1
ATOM 714 C C . THR A 1 85 ? -0.942 13.640 0.284 1.00 94.25 85 THR A C 1
ATOM 716 O O . THR A 1 85 ? -0.106 14.258 -0.375 1.00 94.25 85 THR A O 1
ATOM 719 N N . LEU A 1 86 ? -0.931 13.634 1.619 1.00 95.62 86 LEU A N 1
ATOM 720 C CA . LEU A 1 86 ? 0.045 14.372 2.417 1.00 95.62 86 LEU A CA 1
ATOM 721 C C . LEU A 1 86 ? 1.481 13.867 2.188 1.00 95.62 86 LEU A C 1
ATOM 723 O O . LEU A 1 86 ? 2.390 14.663 1.965 1.00 95.62 86 LEU A O 1
ATOM 727 N N . ALA A 1 87 ? 1.689 12.551 2.204 1.00 93.44 87 ALA A N 1
ATOM 728 C CA . ALA A 1 87 ? 2.986 11.924 1.971 1.00 93.44 87 ALA A CA 1
ATOM 729 C C . ALA A 1 87 ? 3.530 12.254 0.580 1.00 93.44 87 ALA A C 1
ATOM 731 O O . ALA A 1 87 ? 4.695 12.621 0.453 1.00 93.44 87 ALA A O 1
ATOM 732 N N . THR A 1 88 ? 2.688 12.190 -0.451 1.00 92.75 88 THR A N 1
ATOM 733 C CA . THR A 1 88 ? 3.062 12.558 -1.818 1.00 92.75 88 THR A CA 1
ATOM 734 C C . THR A 1 88 ? 3.516 14.011 -1.893 1.00 92.75 88 THR A C 1
ATOM 736 O O . THR A 1 88 ? 4.556 14.279 -2.490 1.00 92.75 88 THR A O 1
ATOM 739 N N . ILE A 1 89 ? 2.803 14.932 -1.238 1.00 94.44 89 ILE A N 1
ATOM 740 C CA . ILE A 1 89 ? 3.204 16.342 -1.153 1.00 94.44 89 ILE A CA 1
ATOM 741 C C . ILE A 1 89 ? 4.611 16.459 -0.546 1.00 94.44 89 ILE A C 1
ATOM 743 O O . ILE A 1 89 ? 5.503 17.024 -1.178 1.00 94.44 89 ILE A O 1
ATOM 747 N N . PHE A 1 90 ? 4.851 15.864 0.626 1.00 92.12 90 PHE A N 1
ATOM 748 C CA . PHE A 1 90 ? 6.164 15.925 1.280 1.00 92.12 90 PHE A CA 1
ATOM 749 C C . PHE A 1 90 ? 7.289 15.306 0.438 1.00 92.12 90 PHE A C 1
ATOM 751 O O . PHE A 1 90 ? 8.376 15.876 0.356 1.00 92.12 90 PHE A O 1
ATOM 758 N N . ILE A 1 91 ? 7.038 14.171 -0.218 1.00 90.88 91 ILE A N 1
ATOM 759 C CA . ILE A 1 91 ? 8.033 13.493 -1.062 1.00 90.88 91 ILE A CA 1
ATOM 760 C C . ILE A 1 91 ? 8.366 14.326 -2.309 1.00 90.88 91 ILE A C 1
ATOM 762 O O . ILE A 1 91 ? 9.523 14.362 -2.729 1.00 90.88 91 ILE A O 1
ATOM 766 N N . ILE A 1 92 ? 7.384 15.008 -2.910 1.00 90.94 92 ILE A N 1
ATOM 767 C CA . ILE A 1 92 ? 7.614 15.866 -4.082 1.00 90.94 92 ILE A CA 1
ATOM 768 C C . ILE A 1 92 ? 8.504 17.057 -3.716 1.00 90.94 92 ILE A C 1
ATOM 770 O O . ILE A 1 92 ? 9.431 17.363 -4.467 1.00 90.94 92 ILE A O 1
ATOM 774 N N . PHE A 1 93 ? 8.249 17.688 -2.566 1.00 89.94 93 PHE A N 1
ATOM 775 C CA . PHE A 1 93 ? 9.012 18.847 -2.096 1.00 89.94 93 PHE A CA 1
ATOM 776 C C . PHE A 1 93 ? 10.391 18.498 -1.520 1.00 89.94 93 PHE A C 1
ATOM 778 O O . PHE A 1 93 ? 11.231 19.385 -1.374 1.00 89.94 93 PHE A O 1
ATOM 785 N N . ALA A 1 94 ? 10.655 17.228 -1.212 1.00 87.81 94 ALA A N 1
ATOM 786 C CA . ALA A 1 94 ? 11.950 16.804 -0.701 1.00 87.81 94 ALA A CA 1
ATOM 787 C C . ALA A 1 94 ? 13.039 16.794 -1.802 1.00 87.81 94 ALA A C 1
ATOM 789 O O . ALA A 1 94 ? 12.769 16.429 -2.951 1.00 87.81 94 ALA A O 1
ATOM 790 N N . PRO A 1 95 ? 14.294 17.161 -1.488 1.00 84.69 95 PRO A N 1
ATOM 791 C CA . PRO A 1 95 ? 15.403 17.148 -2.441 1.00 84.69 95 PRO A CA 1
ATOM 792 C C . PRO A 1 95 ? 15.814 15.725 -2.860 1.00 84.69 95 PRO A C 1
ATOM 794 O O . PRO A 1 95 ? 15.787 14.780 -2.066 1.00 84.69 95 PRO A O 1
ATOM 797 N N . THR A 1 96 ? 16.238 15.568 -4.120 1.00 78.12 96 THR A N 1
ATOM 798 C CA . THR A 1 96 ? 16.722 14.291 -4.690 1.00 78.12 96 THR A CA 1
ATOM 799 C C . THR A 1 96 ? 18.119 13.902 -4.213 1.00 78.12 96 THR A C 1
ATOM 801 O O . THR A 1 96 ? 18.447 12.722 -4.203 1.00 78.12 96 THR A O 1
ATOM 804 N N . SER A 1 97 ? 18.938 14.872 -3.808 1.00 68.12 97 SER A N 1
ATOM 805 C CA . SER A 1 97 ? 20.299 14.660 -3.315 1.00 68.12 97 SER A CA 1
ATOM 806 C C . SER A 1 97 ? 20.609 15.653 -2.202 1.00 68.12 97 SER A C 1
ATOM 808 O O . SER A 1 97 ? 20.377 16.851 -2.361 1.00 68.12 97 SER A O 1
ATOM 810 N N . SER A 1 98 ? 21.163 15.175 -1.091 1.00 62.03 98 SER A N 1
ATOM 811 C CA . SER A 1 98 ? 21.699 16.036 -0.039 1.00 62.03 98 SER A CA 1
ATOM 812 C C . SER A 1 98 ? 23.142 16.422 -0.380 1.00 62.03 98 SER A C 1
ATOM 814 O O . SER A 1 98 ? 24.046 15.592 -0.285 1.00 62.03 98 SER A O 1
ATOM 816 N N . THR A 1 99 ? 23.399 17.674 -0.753 1.00 57.84 99 THR A N 1
ATOM 817 C CA . THR A 1 99 ? 24.756 18.238 -0.686 1.00 57.84 99 THR A CA 1
ATOM 818 C C . THR A 1 99 ? 25.138 18.383 0.780 1.00 57.84 99 THR A C 1
ATOM 820 O O . THR A 1 99 ? 24.568 19.263 1.410 1.00 57.84 99 THR A O 1
ATOM 823 N N . GLN A 1 100 ? 26.018 17.502 1.289 1.00 54.50 100 GLN A N 1
ATOM 824 C CA . GLN A 1 100 ? 26.911 17.561 2.480 1.00 54.50 100 GLN A CA 1
ATOM 825 C C . GLN A 1 100 ? 26.491 18.317 3.765 1.00 54.50 100 GLN A C 1
ATOM 827 O O . GLN A 1 100 ? 27.273 18.415 4.707 1.00 54.50 100 GLN A O 1
ATOM 832 N N . ILE A 1 101 ? 25.266 18.807 3.866 1.00 53.28 101 ILE A N 1
ATOM 833 C CA . ILE A 1 101 ? 24.705 19.452 5.037 1.00 53.28 101 ILE A CA 1
ATOM 834 C C . ILE A 1 101 ? 23.922 18.358 5.741 1.00 53.28 101 ILE A C 1
ATOM 836 O O . ILE A 1 101 ? 22.837 17.950 5.319 1.00 53.28 101 ILE A O 1
ATOM 840 N N . VAL A 1 102 ? 24.555 17.838 6.786 1.00 52.97 102 VAL A N 1
ATOM 841 C CA . VAL A 1 102 ? 23.978 16.936 7.777 1.00 52.97 102 VAL A CA 1
ATOM 842 C C . VAL A 1 102 ? 22.588 17.460 8.157 1.00 52.97 102 VAL A C 1
ATOM 844 O O . VAL A 1 102 ? 22.475 18.520 8.763 1.00 52.97 102 VAL A O 1
ATOM 847 N N . GLY A 1 103 ? 21.530 16.744 7.766 1.00 63.22 103 GLY A N 1
ATOM 848 C CA . GLY A 1 103 ? 20.16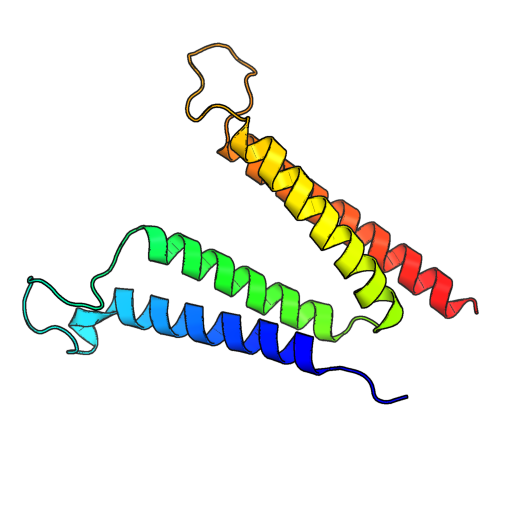9 17.008 8.245 1.00 63.22 103 GLY A CA 1
ATOM 849 C C . GLY A 1 103 ? 19.098 17.340 7.203 1.00 63.22 103 GLY A C 1
ATOM 850 O O . GLY A 1 103 ? 17.932 17.374 7.585 1.00 63.22 103 GLY A O 1
ATOM 851 N N . ASN A 1 104 ? 19.414 17.531 5.916 1.00 73.06 104 ASN A N 1
ATOM 852 C CA . ASN A 1 104 ? 18.350 17.722 4.919 1.00 73.06 104 ASN A CA 1
ATOM 853 C C . ASN A 1 104 ? 17.705 16.379 4.528 1.00 73.06 104 ASN A C 1
ATOM 855 O O . ASN A 1 104 ? 18.399 15.505 3.998 1.00 73.06 104 ASN A O 1
ATOM 859 N N . PRO A 1 105 ? 16.392 16.190 4.759 1.00 80.81 105 PRO A N 1
ATOM 860 C CA . PRO A 1 105 ? 15.739 14.922 4.479 1.00 80.81 105 PRO A CA 1
ATOM 861 C C . PRO A 1 105 ? 15.619 14.719 2.963 1.00 80.81 105 PRO A C 1
ATOM 863 O O . PRO A 1 105 ? 14.999 15.511 2.258 1.00 80.81 105 PRO A O 1
ATOM 866 N N . THR A 1 106 ? 16.234 13.656 2.448 1.00 88.50 106 THR A N 1
ATOM 867 C CA . THR A 1 106 ? 16.119 13.255 1.037 1.00 88.50 106 THR A CA 1
ATOM 868 C C . THR A 1 106 ? 14.734 12.679 0.744 1.00 88.50 106 THR A C 1
ATOM 870 O O . THR A 1 106 ? 14.050 12.217 1.659 1.00 88.50 106 THR A O 1
ATOM 873 N N . LYS A 1 107 ? 14.325 12.631 -0.534 1.00 88.69 107 LYS A N 1
ATOM 874 C CA . LYS A 1 107 ? 13.063 11.974 -0.949 1.00 88.69 107 LYS A CA 1
ATOM 875 C C . LYS A 1 107 ? 12.900 10.563 -0.380 1.00 88.69 107 LYS A C 1
ATOM 877 O O . LYS A 1 107 ? 11.806 10.198 0.036 1.00 88.69 107 LYS A O 1
ATOM 882 N N . GLU A 1 108 ? 13.988 9.797 -0.355 1.00 85.81 108 GLU A N 1
ATOM 883 C CA . GLU A 1 108 ? 14.026 8.446 0.207 1.00 85.81 108 GLU A CA 1
ATOM 884 C C . GLU A 1 108 ? 13.806 8.453 1.724 1.00 85.81 108 GLU A C 1
ATOM 886 O O . GLU A 1 108 ? 12.958 7.728 2.231 1.00 85.81 108 GLU A O 1
ATOM 891 N N . SER A 1 109 ? 14.501 9.325 2.458 1.00 88.81 109 SER A N 1
ATOM 892 C CA . SER A 1 109 ? 14.299 9.444 3.905 1.00 88.81 109 SER A CA 1
ATOM 893 C C . SER A 1 109 ? 12.860 9.861 4.235 1.00 88.81 109 SER A C 1
ATOM 895 O O . SER A 1 109 ? 12.207 9.241 5.074 1.00 88.81 109 SER A O 1
ATOM 897 N N . VAL A 1 110 ? 12.314 10.854 3.522 1.00 90.44 110 VAL A N 1
ATOM 898 C CA . VAL A 1 110 ? 10.924 11.303 3.706 1.00 90.44 110 VAL A CA 1
ATOM 899 C C . VAL A 1 110 ? 9.927 10.187 3.403 1.00 90.44 110 VAL A C 1
ATOM 901 O O . VAL A 1 110 ? 8.978 10.013 4.167 1.00 90.44 110 VAL A O 1
ATOM 904 N N . SER A 1 111 ? 10.124 9.406 2.336 1.00 89.94 111 SER A N 1
ATOM 905 C CA . SER A 1 111 ? 9.212 8.305 2.007 1.00 89.94 111 SER A CA 1
ATOM 906 C C . SER A 1 111 ? 9.243 7.199 3.065 1.00 89.94 111 SER A C 1
ATOM 908 O O . SER A 1 111 ? 8.180 6.722 3.470 1.00 89.94 111 SER A O 1
ATOM 910 N N . ILE A 1 112 ? 10.427 6.860 3.587 1.00 89.69 112 ILE A N 1
ATOM 911 C CA . ILE A 1 112 ? 10.596 5.888 4.676 1.00 89.69 112 ILE A CA 1
ATOM 912 C C . ILE A 1 112 ? 9.897 6.377 5.949 1.00 89.69 112 ILE A C 1
ATOM 914 O O . ILE A 1 112 ? 9.128 5.624 6.554 1.00 89.69 112 ILE A O 1
ATOM 918 N N . TRP A 1 113 ? 10.109 7.634 6.348 1.00 91.81 113 TRP A N 1
ATOM 919 C CA . TRP A 1 113 ? 9.478 8.201 7.543 1.00 91.81 113 TRP A CA 1
ATOM 920 C C . TRP A 1 113 ? 7.956 8.294 7.407 1.00 91.81 113 TRP A C 1
ATOM 922 O O . TRP A 1 113 ? 7.234 7.837 8.296 1.00 91.81 113 TRP A O 1
ATOM 932 N N . MET A 1 114 ? 7.453 8.810 6.281 1.00 93.62 114 MET A N 1
ATOM 933 C CA . MET A 1 114 ? 6.011 8.912 6.030 1.00 93.62 114 MET A CA 1
ATOM 934 C C . MET A 1 114 ? 5.339 7.538 5.960 1.00 93.62 114 MET A C 1
ATOM 936 O O . MET A 1 114 ? 4.221 7.384 6.457 1.00 93.62 114 MET A O 1
ATOM 940 N N . GLY A 1 115 ? 6.012 6.537 5.383 1.00 91.62 115 GLY A N 1
ATOM 941 C CA . GLY A 1 115 ? 5.538 5.154 5.351 1.00 91.62 115 GLY A CA 1
ATOM 942 C C . GLY A 1 115 ? 5.546 4.495 6.733 1.00 91.62 115 GLY A C 1
ATOM 943 O O . GLY A 1 115 ? 4.568 3.860 7.124 1.00 91.62 115 GLY A O 1
ATOM 944 N N . SER A 1 116 ? 6.603 4.701 7.517 1.00 91.81 116 SER A N 1
ATOM 945 C CA . SER A 1 116 ? 6.714 4.132 8.868 1.00 91.81 116 SER A CA 1
ATOM 946 C C . SER A 1 116 ? 5.646 4.701 9.804 1.00 91.81 116 SER A C 1
ATOM 948 O O . SER A 1 116 ? 4.931 3.953 10.475 1.00 91.81 116 SER A O 1
ATOM 950 N N . LEU A 1 117 ? 5.470 6.027 9.792 1.00 94.12 117 LEU A N 1
ATOM 951 C CA . LEU A 1 117 ? 4.424 6.703 10.560 1.00 94.12 117 LEU A CA 1
ATOM 952 C C . LEU A 1 117 ? 3.023 6.272 10.118 1.00 94.12 117 LEU A C 1
ATOM 954 O O . LEU A 1 117 ? 2.162 6.051 10.972 1.00 94.12 117 LEU A O 1
ATOM 958 N N . PHE A 1 118 ? 2.805 6.085 8.812 1.00 94.00 118 PHE A N 1
ATOM 959 C CA . PHE A 1 118 ? 1.533 5.585 8.295 1.00 94.00 118 PHE A CA 1
ATOM 960 C C . PHE A 1 118 ? 1.144 4.249 8.929 1.00 94.00 118 PHE A C 1
ATOM 962 O O . PHE A 1 118 ? 0.004 4.093 9.373 1.00 94.00 118 PHE A O 1
ATOM 969 N N . VAL A 1 119 ? 2.078 3.296 8.989 1.00 91.25 119 VAL A N 1
ATOM 970 C CA . VAL A 1 119 ? 1.832 1.960 9.551 1.00 91.25 119 VAL A CA 1
ATOM 971 C C . VAL A 1 119 ? 1.507 2.055 11.040 1.00 91.25 119 VAL A C 1
ATOM 973 O O . VAL A 1 119 ? 0.488 1.515 11.476 1.00 91.25 119 VAL A O 1
ATOM 976 N N . ILE A 1 120 ? 2.318 2.787 11.810 1.00 93.75 120 ILE A N 1
ATOM 977 C CA . ILE A 1 120 ? 2.132 2.936 13.261 1.00 93.75 120 ILE A CA 1
ATOM 978 C C . ILE A 1 120 ? 0.761 3.557 13.565 1.00 93.75 120 ILE A C 1
ATOM 980 O O . ILE A 1 120 ? -0.024 2.996 14.335 1.00 93.75 120 ILE A O 1
ATOM 984 N N . ILE A 1 121 ? 0.437 4.682 12.923 1.00 94.44 121 ILE A N 1
ATOM 985 C CA . ILE A 1 121 ? -0.823 5.399 13.158 1.00 94.44 121 ILE A CA 1
ATOM 986 C C . ILE A 1 121 ? -2.017 4.564 12.682 1.00 94.44 121 ILE A C 1
ATOM 988 O O . ILE A 1 121 ? -3.027 4.487 13.386 1.00 94.44 121 ILE A O 1
ATOM 992 N N . SER A 1 122 ? -1.895 3.880 11.540 1.00 91.94 122 SER A N 1
ATOM 993 C CA . SER A 1 122 ? -2.937 2.987 11.020 1.00 91.94 122 SER A CA 1
ATOM 994 C C . SER A 1 122 ? -3.293 1.881 12.009 1.00 91.94 122 SER A C 1
ATOM 996 O O . SER A 1 122 ? -4.475 1.635 12.259 1.00 91.94 122 SER A O 1
ATOM 998 N N . ILE A 1 123 ? -2.289 1.228 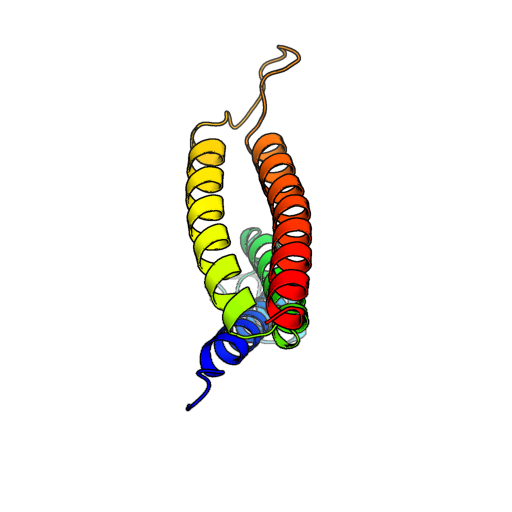12.600 1.00 90.94 123 ILE A N 1
ATOM 999 C CA . ILE A 1 123 ? -2.502 0.157 13.581 1.00 90.94 123 ILE A CA 1
ATOM 1000 C C . ILE A 1 123 ? -3.212 0.705 14.822 1.00 90.94 123 ILE A C 1
ATOM 1002 O O . ILE A 1 123 ? -4.228 0.144 15.243 1.00 90.94 123 ILE A O 1
ATOM 1006 N N . ILE A 1 124 ? -2.734 1.825 15.373 1.00 92.88 124 ILE A N 1
ATOM 1007 C CA . ILE A 1 124 ? -3.349 2.466 16.546 1.00 92.88 124 ILE A CA 1
ATOM 1008 C C . ILE A 1 124 ? -4.817 2.800 16.259 1.00 92.88 124 ILE A C 1
ATOM 1010 O O . ILE A 1 124 ? -5.705 2.433 17.035 1.00 92.88 124 ILE A O 1
ATOM 1014 N N . GLN A 1 125 ? -5.092 3.440 15.121 1.00 91.75 125 GLN A N 1
ATOM 1015 C CA . GLN A 1 125 ? -6.444 3.827 14.729 1.00 91.75 125 GLN A CA 1
ATOM 1016 C C . GLN A 1 125 ? -7.362 2.605 14.581 1.00 91.75 125 GLN A C 1
ATOM 1018 O O . GLN A 1 125 ? -8.490 2.623 15.083 1.00 91.75 125 GLN A O 1
ATOM 1023 N N . MET A 1 126 ? -6.890 1.529 13.942 1.00 89.19 126 MET A N 1
ATOM 1024 C CA . MET A 1 126 ? -7.665 0.295 13.787 1.00 89.19 126 MET A CA 1
ATOM 1025 C C . MET A 1 126 ? -7.983 -0.360 15.137 1.00 89.19 126 MET A C 1
ATOM 1027 O O . MET A 1 126 ? -9.126 -0.769 15.354 1.00 89.19 126 MET A O 1
ATOM 1031 N N . ILE A 1 127 ? -7.025 -0.413 16.069 1.00 89.44 127 ILE A N 1
ATOM 1032 C CA . ILE A 1 127 ? -7.235 -0.977 17.413 1.00 89.44 127 ILE A CA 1
ATOM 1033 C C . ILE A 1 127 ? -8.268 -0.154 18.192 1.00 89.44 127 ILE A C 1
ATOM 1035 O O . ILE A 1 127 ? -9.201 -0.723 18.766 1.00 89.44 127 ILE A O 1
ATOM 1039 N N . VAL A 1 128 ? -8.133 1.176 18.202 1.00 91.00 128 VAL A N 1
ATOM 1040 C CA . VAL A 1 128 ? -9.048 2.078 18.923 1.00 91.00 128 VAL A CA 1
ATOM 1041 C C . VAL A 1 128 ? -10.466 1.988 18.356 1.00 91.00 128 VAL A C 1
ATOM 1043 O O . VAL A 1 128 ? -11.426 1.810 19.109 1.00 91.00 128 VAL A O 1
ATOM 1046 N N . LEU A 1 129 ? -10.612 2.047 17.030 1.00 89.31 129 LEU A N 1
ATOM 1047 C CA . LEU A 1 129 ? -11.918 1.944 16.377 1.00 89.31 129 LEU A CA 1
ATOM 1048 C C . LEU A 1 129 ? -12.562 0.570 16.594 1.00 89.31 129 LEU A C 1
ATOM 1050 O O . LEU A 1 129 ? -13.764 0.501 16.849 1.00 89.31 129 LEU A O 1
ATOM 1054 N N . SER A 1 130 ? -11.775 -0.507 16.544 1.00 86.94 130 SER A N 1
ATOM 1055 C CA . SER A 1 130 ? -12.254 -1.867 16.808 1.00 86.94 130 SER A CA 1
ATOM 1056 C C . SER A 1 130 ? -12.757 -2.029 18.248 1.00 86.94 130 SER A C 1
ATOM 1058 O O . SER A 1 130 ? -13.841 -2.570 18.465 1.00 86.94 130 SER A O 1
ATOM 1060 N N . LYS A 1 131 ? -12.033 -1.489 19.241 1.00 88.44 131 LYS A N 1
ATOM 1061 C CA . LYS A 1 131 ? -12.468 -1.502 20.650 1.00 88.44 131 LYS A CA 1
ATOM 1062 C C . LYS A 1 131 ? -13.762 -0.719 20.867 1.00 88.44 131 LYS A C 1
ATOM 1064 O O . LYS A 1 131 ? -14.650 -1.209 21.558 1.00 88.44 131 LYS A O 1
ATOM 1069 N N . ASN A 1 132 ? -13.888 0.463 20.267 1.00 83.06 132 ASN A N 1
ATOM 1070 C CA . ASN A 1 132 ? -15.077 1.304 20.428 1.00 83.06 132 ASN A CA 1
ATOM 1071 C C . ASN A 1 132 ? -16.326 0.695 19.776 1.00 83.06 132 ASN A C 1
ATOM 1073 O O . ASN A 1 132 ? -17.426 0.927 20.257 1.00 83.06 132 ASN A O 1
ATOM 1077 N N . GLN A 1 133 ? -16.168 -0.111 18.722 1.00 78.06 133 GLN A N 1
ATOM 1078 C CA . GLN A 1 133 ? -17.278 -0.850 18.111 1.00 78.06 133 GLN A CA 1
ATOM 1079 C C . GLN A 1 133 ? -17.770 -2.027 18.957 1.00 78.06 133 GLN A C 1
ATOM 1081 O O . GLN A 1 133 ? -18.934 -2.368 18.854 1.00 78.06 133 GLN A O 1
ATOM 1086 N N . LYS A 1 134 ? -16.921 -2.644 19.791 1.00 72.56 134 LYS A N 1
ATOM 1087 C CA . LYS A 1 134 ? -17.342 -3.736 20.690 1.00 72.56 134 LYS A CA 1
ATOM 1088 C C . LYS A 1 134 ? -18.090 -3.256 21.940 1.00 72.56 134 LYS A C 1
ATOM 1090 O O . LYS A 1 134 ? -18.638 -4.081 22.658 1.00 72.56 134 LYS A O 1
ATOM 1095 N N . LYS A 1 135 ? -18.028 -1.956 22.248 1.00 60.25 135 LYS A N 1
ATOM 1096 C CA . LYS A 1 135 ? -18.679 -1.349 23.423 1.00 60.25 135 LYS A CA 1
ATOM 1097 C C . LYS A 1 135 ? -20.102 -0.846 23.145 1.00 60.25 135 LYS A C 1
ATOM 1099 O O . LYS A 1 135 ? -20.767 -0.446 24.093 1.00 60.25 135 LYS A O 1
ATOM 1104 N N . ILE A 1 136 ? -20.510 -0.810 21.877 1.00 51.03 136 ILE A N 1
ATOM 1105 C CA . ILE A 1 136 ? -21.842 -0.409 21.402 1.00 51.03 136 ILE A CA 1
ATOM 1106 C C . ILE A 1 136 ? -22.595 -1.687 21.048 1.00 51.03 136 ILE A C 1
ATOM 1108 O O . ILE A 1 136 ? -23.790 -1.766 21.392 1.00 51.03 136 ILE A O 1
#

Radius of gyration: 19.58 Å; chains: 1; bounding box: 54×38×53 Å

Foldseek 3Di:
DPDPCVVLVVLQVVLVVLLVLLVCLVCVCVVVVDPDPDPDVSHDDPVSVVSNVVSVVSNVVSVVCSPADPVLSVVLVVVVVVLVVVLVVVLVPADCDDDPDPP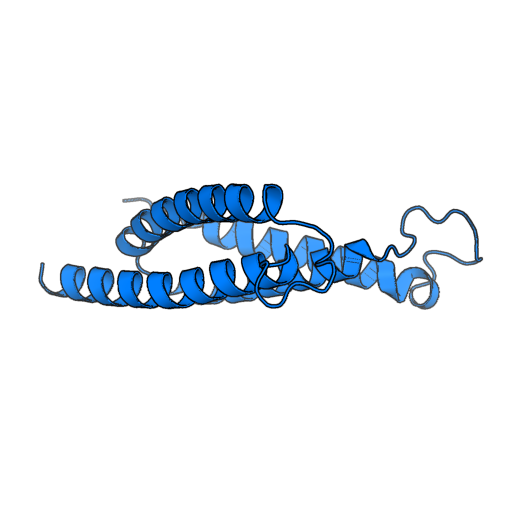RQHSVNSNVVSVVVSVVVSVVSSVVVVVVVVVD

Secondary structure (DSSP, 8-state):
----THHHHHHHHHHHHHHHHHHHHHTTTTTTS--SSS--TT---THHHHHHHHHHHHHHHHHHHTTS-HHHHHHHHHHHHHHHHHHHHHHHHS-SS--S-TTPPPHHHHHHHHHHHHHHHHHHHHHHHHHHHHT-